Protein AF-X1FD21-F1 (afdb_monomer)

Radius of gyration: 24.42 Å; Cα contacts (8 Å, |Δi|>4): 18; chains: 1; bounding box: 38×31×71 Å

Secondary structure (DSSP, 8-state):
-----------------HHHHHHHHHHHS-------HHHHHHHBPP--SSSSPPPSB-HHHHHHHHHT-

Sequence (69 aa):
MNSRVHPKYKTRYRVTNWAEYDRSLVQRGDLTLWITPAALRTWTLKSPGRRGSPRRYSDIAIETALTLQ

Organism: NCBI:txid412755

Foldseek 3Di:
DDPPDDPPDDDDDDDPCVVVVVVVVCVVLVDDDDDDPVVVVQQADDADPDPDDGDGGDPVVVVVVVVSD

Mean predicted aligned error: 11.69 Å

InterPro domains:
  IPR025668 Transposase DDE domain [PF13737] (26-68)

Structure (mmCIF, N/CA/C/O backbone):
data_AF-X1FD21-F1
#
_entry.id   AF-X1FD21-F1
#
loop_
_atom_site.group_PDB
_atom_site.id
_atom_site.type_symbol
_atom_site.label_atom_id
_atom_site.label_alt_id
_atom_site.label_comp_id
_atom_site.label_asym_id
_atom_site.label_entity_id
_atom_site.label_seq_id
_atom_site.pdbx_PDB_ins_code
_atom_site.Cartn_x
_atom_site.Cartn_y
_atom_site.Cartn_z
_atom_site.occupancy
_atom_site.B_iso_or_equiv
_atom_site.auth_seq_id
_atom_site.auth_comp_id
_atom_site.auth_asym_id
_atom_site.auth_atom_id
_atom_site.pdbx_PDB_model_num
ATOM 1 N N . MET A 1 1 ? 8.394 16.946 52.148 1.00 41.00 1 MET A N 1
ATOM 2 C CA . MET A 1 1 ? 6.996 16.703 51.727 1.00 41.00 1 MET A CA 1
ATOM 3 C C . MET A 1 1 ? 6.941 15.322 51.097 1.00 41.00 1 MET A C 1
ATOM 5 O O . MET A 1 1 ? 7.395 15.162 49.975 1.00 41.00 1 MET A O 1
ATOM 9 N N . ASN A 1 2 ? 6.483 14.312 51.835 1.00 44.59 2 ASN A N 1
ATOM 10 C CA . ASN A 1 2 ? 6.418 12.940 51.327 1.00 44.59 2 ASN A CA 1
ATOM 11 C C . ASN A 1 2 ? 5.072 12.749 50.627 1.00 44.59 2 ASN A C 1
ATOM 13 O O . ASN A 1 2 ? 4.026 12.900 51.264 1.00 44.59 2 ASN A O 1
ATOM 17 N N . SER A 1 3 ? 5.084 12.454 49.327 1.00 55.59 3 SER A N 1
ATOM 18 C CA . SER A 1 3 ? 3.866 12.141 48.584 1.00 55.59 3 SER A CA 1
ATOM 19 C C . SER A 1 3 ? 3.283 10.828 49.119 1.00 55.59 3 SER A C 1
ATOM 21 O O . SER A 1 3 ? 3.805 9.739 48.899 1.00 55.59 3 SER A O 1
ATOM 23 N N . ARG A 1 4 ? 2.183 10.930 49.872 1.00 59.53 4 ARG A N 1
ATOM 24 C CA . ARG A 1 4 ? 1.429 9.800 50.446 1.00 59.53 4 ARG A CA 1
ATOM 25 C C . ARG A 1 4 ? 0.603 9.050 49.389 1.00 59.53 4 ARG A C 1
ATOM 27 O O . ARG A 1 4 ? -0.553 8.720 49.631 1.00 59.53 4 ARG A O 1
ATOM 34 N N . VAL A 1 5 ? 1.152 8.797 48.203 1.00 64.25 5 VAL A N 1
ATOM 35 C CA . VAL A 1 5 ? 0.433 8.067 47.151 1.00 64.25 5 VAL A CA 1
ATOM 36 C C . VAL A 1 5 ? 1.011 6.663 47.048 1.00 64.25 5 VAL A C 1
ATOM 38 O O . VAL A 1 5 ? 1.977 6.415 46.335 1.00 64.25 5 VAL A O 1
ATOM 41 N N . HIS A 1 6 ? 0.399 5.722 47.765 1.00 61.78 6 HIS A N 1
ATOM 42 C CA . HIS A 1 6 ? 0.532 4.311 47.421 1.00 61.78 6 HIS A CA 1
ATOM 43 C C . HIS A 1 6 ? -0.130 4.094 46.052 1.00 61.78 6 HIS A C 1
ATOM 45 O O . HIS A 1 6 ? -1.320 4.396 45.927 1.00 61.78 6 HIS A O 1
ATOM 51 N N . PRO A 1 7 ? 0.540 3.509 45.041 1.00 62.22 7 PRO A N 1
ATOM 52 C CA . PRO A 1 7 ? -0.137 3.076 43.826 1.00 62.22 7 PRO A CA 1
ATOM 53 C C . PRO A 1 7 ? -0.887 1.772 44.140 1.00 62.22 7 PRO A C 1
ATOM 55 O O . PRO A 1 7 ? -0.519 0.697 43.677 1.00 62.22 7 PRO A O 1
ATOM 58 N N . LYS A 1 8 ? -1.899 1.843 45.014 1.00 62.22 8 LYS A N 1
ATOM 59 C CA . LYS A 1 8 ? -2.589 0.659 45.548 1.00 62.22 8 LYS A CA 1
ATOM 60 C C . LYS A 1 8 ? -3.552 0.032 44.535 1.00 62.22 8 LYS A C 1
ATOM 62 O O . LYS A 1 8 ? -3.946 -1.111 44.716 1.00 62.22 8 LYS A O 1
ATOM 67 N N . TYR A 1 9 ? -3.867 0.721 43.437 1.00 65.62 9 TYR A N 1
ATOM 68 C CA . TYR A 1 9 ? -4.762 0.211 42.400 1.00 65.62 9 TYR A CA 1
ATOM 69 C C . TYR A 1 9 ? -4.300 0.698 41.023 1.00 65.62 9 TYR A C 1
ATOM 71 O O . TYR A 1 9 ? -4.587 1.821 40.620 1.00 65.62 9 TYR A O 1
ATOM 79 N N . LYS A 1 10 ? -3.560 -0.138 40.284 1.00 66.75 10 LYS A N 1
ATOM 80 C CA . LYS A 1 10 ? -3.427 0.054 38.834 1.00 66.75 10 LYS A CA 1
ATOM 81 C C . LYS A 1 10 ? -4.683 -0.516 38.184 1.00 66.75 10 LYS A C 1
ATOM 83 O O . LYS A 1 10 ? -4.831 -1.735 38.104 1.00 66.75 10 LYS A O 1
ATOM 88 N N . THR A 1 11 ? -5.582 0.357 37.742 1.00 77.38 11 THR A N 1
ATOM 89 C CA . THR A 1 11 ? -6.738 -0.034 36.929 1.00 77.38 11 THR A CA 1
ATOM 90 C C . THR A 1 11 ? -6.239 -0.781 35.695 1.00 77.38 11 THR A C 1
ATOM 92 O O . THR A 1 11 ? -5.464 -0.243 34.904 1.00 77.38 11 THR A O 1
ATOM 95 N N . ARG A 1 12 ? -6.642 -2.047 35.546 1.00 76.19 12 ARG A N 1
ATOM 96 C CA . ARG A 1 12 ? -6.376 -2.815 34.328 1.00 76.19 12 ARG A CA 1
ATOM 97 C C . ARG A 1 12 ? -7.382 -2.379 33.273 1.00 76.19 12 ARG A C 1
ATOM 99 O O . ARG A 1 12 ? -8.553 -2.736 33.351 1.00 76.19 12 ARG A O 1
ATOM 106 N N . TYR A 1 13 ? -6.920 -1.608 32.300 1.00 79.56 13 TYR A N 1
ATOM 107 C CA . TYR A 1 13 ? -7.718 -1.262 31.132 1.00 79.56 13 TYR A CA 1
ATOM 108 C C . TYR A 1 13 ? -7.723 -2.442 30.161 1.00 79.56 13 TYR A C 1
ATOM 110 O O . TYR A 1 13 ? -6.667 -2.963 29.802 1.00 79.56 13 TYR A O 1
ATOM 118 N N . ARG A 1 14 ? -8.915 -2.874 29.746 1.00 82.62 14 ARG A N 1
ATOM 119 C CA . ARG A 1 14 ? -9.099 -3.877 28.695 1.00 82.62 14 ARG A CA 1
ATOM 120 C C . ARG A 1 14 ? -9.705 -3.180 27.487 1.00 82.62 14 ARG A C 1
ATOM 122 O O . ARG A 1 14 ? -10.802 -2.642 27.579 1.00 82.62 14 ARG A O 1
ATOM 129 N N . VAL A 1 15 ? -8.987 -3.195 26.369 1.00 84.94 15 VAL A N 1
ATOM 130 C CA . VAL A 1 15 ? -9.481 -2.648 25.102 1.00 84.94 15 VAL A CA 1
ATOM 131 C C . VAL A 1 15 ? -10.498 -3.636 24.532 1.00 84.94 15 VAL A C 1
ATOM 133 O O . VAL A 1 15 ? -10.140 -4.748 24.150 1.00 84.94 15 VAL A O 1
ATOM 136 N N . THR A 1 16 ? -11.777 -3.267 24.541 1.00 88.00 16 THR A N 1
ATOM 137 C CA . THR A 1 16 ? -12.884 -4.092 24.024 1.00 88.00 16 THR A CA 1
ATOM 138 C C . THR A 1 16 ? -13.288 -3.708 22.604 1.00 88.00 16 THR A C 1
ATOM 140 O O . THR A 1 16 ? -13.818 -4.539 21.876 1.00 88.00 16 THR A O 1
ATOM 143 N N . ASN A 1 17 ? -12.985 -2.479 22.187 1.00 90.38 17 ASN A N 1
ATOM 144 C CA . ASN A 1 17 ? -13.343 -1.922 20.883 1.00 90.38 17 ASN A CA 1
ATOM 145 C C . ASN A 1 17 ? -12.271 -2.139 19.800 1.00 90.38 17 ASN A C 1
ATOM 147 O O . ASN A 1 17 ? -12.360 -1.535 18.735 1.00 90.38 17 ASN A O 1
ATOM 151 N N . TRP A 1 18 ? -11.258 -2.981 20.043 1.00 91.69 18 TRP A N 1
ATOM 152 C CA . TRP A 1 18 ? -10.127 -3.147 19.119 1.00 91.69 18 TRP A CA 1
ATOM 153 C C . TRP A 1 18 ? -10.572 -3.503 17.697 1.00 91.69 18 TRP A C 1
ATOM 155 O O . TRP A 1 18 ? -10.106 -2.899 16.740 1.00 91.69 18 TRP A O 1
ATOM 165 N N . ALA A 1 19 ? -11.525 -4.429 17.561 1.00 91.12 19 ALA A N 1
ATOM 166 C CA . ALA A 1 19 ? -12.025 -4.850 16.254 1.00 91.12 19 ALA A CA 1
ATOM 167 C C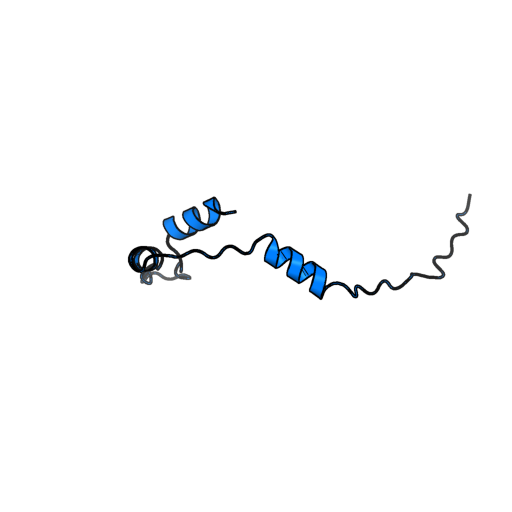 . ALA A 1 19 ? -12.764 -3.729 15.499 1.00 91.12 19 ALA A C 1
ATOM 169 O O . ALA A 1 19 ? -12.723 -3.675 14.275 1.00 91.12 19 ALA A O 1
ATOM 170 N N . GLU A 1 20 ? -13.455 -2.839 16.210 1.00 91.88 20 GLU A N 1
ATOM 171 C CA . GLU A 1 20 ? -14.157 -1.704 15.603 1.00 91.88 20 GLU A CA 1
ATOM 172 C C . GLU A 1 20 ? -13.172 -0.610 15.183 1.00 91.88 20 GLU A C 1
ATOM 174 O O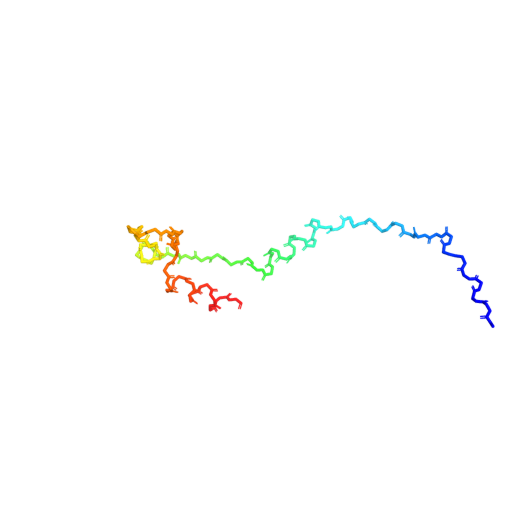 . GLU A 1 20 ? -13.258 -0.078 14.077 1.00 91.88 20 GLU A O 1
ATOM 179 N N . TYR A 1 21 ? -12.183 -0.342 16.036 1.00 89.56 21 TYR A N 1
ATOM 180 C CA . TYR A 1 21 ? -11.085 0.565 15.730 1.00 89.56 21 TYR A CA 1
ATOM 181 C C . TYR A 1 21 ? -10.302 0.101 14.492 1.00 89.56 21 TYR A C 1
ATOM 183 O O . TYR A 1 21 ? -10.109 0.885 13.564 1.00 89.56 21 TYR A O 1
ATOM 191 N N . ASP A 1 22 ? -9.941 -1.181 14.432 1.00 91.25 22 ASP A N 1
ATOM 192 C CA . ASP A 1 22 ? -9.246 -1.805 13.303 1.00 91.25 22 ASP A CA 1
ATOM 193 C C . ASP A 1 22 ? -10.048 -1.707 11.996 1.00 91.25 22 ASP A C 1
ATOM 195 O O . ASP A 1 22 ? -9.539 -1.226 10.987 1.00 91.25 22 ASP A O 1
ATOM 199 N N . ARG A 1 23 ? -11.349 -2.026 12.024 1.00 92.25 23 ARG A N 1
ATOM 200 C CA . ARG A 1 23 ? -12.226 -1.838 10.853 1.00 92.25 23 ARG A CA 1
ATOM 201 C C . ARG A 1 23 ? -12.270 -0.388 10.386 1.00 92.25 23 ARG A C 1
ATOM 203 O O . ARG A 1 23 ? -12.248 -0.143 9.184 1.00 92.25 23 ARG A O 1
ATOM 210 N N . SER A 1 24 ? -12.324 0.570 11.312 1.00 88.94 24 SER A N 1
ATOM 211 C CA . SER A 1 24 ? -12.328 1.991 10.957 1.00 88.94 24 SER A CA 1
ATOM 212 C C . SER A 1 24 ? -10.997 2.447 10.348 1.00 88.94 24 SER A C 1
ATOM 214 O O . SER A 1 24 ? -10.988 3.338 9.504 1.00 88.94 24 SER A O 1
ATOM 216 N N . LEU A 1 25 ? -9.875 1.834 10.744 1.00 89.56 25 LEU A N 1
ATOM 217 C CA . LEU A 1 25 ? -8.567 2.070 10.135 1.00 89.56 25 LEU A CA 1
ATOM 218 C C . LEU A 1 25 ? -8.502 1.490 8.724 1.00 89.56 25 LEU A C 1
ATOM 220 O O . LEU A 1 25 ? -8.076 2.194 7.813 1.00 89.56 25 LEU A O 1
ATOM 224 N N . VAL A 1 26 ? -8.984 0.258 8.533 1.00 88.12 26 VAL A N 1
ATOM 225 C CA . VAL A 1 26 ? -9.092 -0.360 7.204 1.00 88.12 26 VAL A CA 1
ATOM 226 C C . VAL A 1 26 ? -9.945 0.513 6.287 1.00 88.12 26 VAL A C 1
ATOM 228 O O . VAL A 1 26 ? -9.487 0.867 5.213 1.00 88.12 26 VAL A O 1
ATOM 231 N N . GLN A 1 27 ? -11.121 0.964 6.734 1.00 87.88 27 GLN A N 1
ATOM 232 C CA . GLN A 1 27 ? -12.004 1.832 5.941 1.00 87.88 27 GLN A CA 1
ATOM 233 C C . GLN A 1 27 ? -11.368 3.169 5.539 1.00 87.88 27 GLN A C 1
ATOM 235 O O . GLN A 1 27 ? -11.703 3.709 4.490 1.00 87.88 27 GLN A O 1
ATOM 240 N N . ARG A 1 28 ? -10.462 3.725 6.352 1.00 87.75 28 ARG A N 1
ATOM 241 C CA . ARG A 1 28 ? -9.766 4.982 6.022 1.00 87.75 28 ARG A CA 1
ATOM 242 C C . ARG A 1 28 ? -8.722 4.813 4.920 1.00 87.75 28 ARG A C 1
ATOM 244 O O . ARG A 1 28 ? -8.406 5.794 4.259 1.00 87.75 28 ARG A O 1
ATOM 251 N N . GLY A 1 29 ? -8.183 3.606 4.757 1.00 83.06 29 GLY A N 1
ATOM 252 C CA . GLY A 1 29 ? -7.159 3.272 3.764 1.00 83.06 29 GLY A CA 1
ATOM 253 C C . GLY A 1 29 ? -7.623 2.258 2.719 1.00 83.06 29 GLY A C 1
ATOM 254 O O . GLY A 1 29 ? -6.780 1.676 2.040 1.00 83.06 29 GLY A O 1
ATOM 255 N N . ASP A 1 30 ? -8.931 2.004 2.613 1.00 84.94 30 ASP A N 1
ATOM 256 C CA . ASP A 1 30 ? -9.470 1.013 1.684 1.00 84.94 30 ASP A CA 1
ATOM 257 C C . ASP A 1 30 ? -9.463 1.585 0.264 1.00 84.94 30 ASP A C 1
ATOM 259 O O . ASP A 1 30 ? -10.338 2.356 -0.135 1.00 84.94 30 ASP A O 1
ATOM 263 N N . LEU A 1 31 ? -8.421 1.239 -0.490 1.00 83.88 31 LEU A N 1
ATOM 264 C CA . LEU A 1 31 ? -8.227 1.663 -1.868 1.00 83.88 31 LEU A CA 1
ATOM 265 C C . LEU A 1 31 ? -8.179 0.438 -2.780 1.00 83.88 31 LEU A C 1
ATOM 267 O O . LEU A 1 31 ? -7.226 -0.341 -2.765 1.00 83.88 31 LEU A O 1
ATOM 271 N N . THR A 1 32 ? -9.195 0.297 -3.630 1.00 87.75 32 THR A N 1
ATOM 272 C CA . THR A 1 32 ? -9.219 -0.734 -4.674 1.00 87.75 32 THR A CA 1
ATOM 273 C C . THR A 1 32 ? -8.678 -0.161 -5.982 1.00 87.75 32 THR A C 1
ATOM 275 O O . THR A 1 32 ? -9.287 0.723 -6.583 1.00 87.75 32 THR A O 1
ATOM 278 N N . LEU A 1 33 ? -7.538 -0.682 -6.445 1.00 84.81 33 LEU A N 1
ATOM 279 C CA . LEU A 1 33 ? -6.894 -0.271 -7.695 1.00 84.81 33 LEU A CA 1
ATOM 280 C C . LEU A 1 33 ? -7.063 -1.341 -8.772 1.00 84.81 33 LEU A C 1
ATOM 282 O O . LEU A 1 33 ? -6.697 -2.500 -8.579 1.00 84.81 33 LEU A O 1
ATOM 286 N N . TRP A 1 34 ? -7.538 -0.933 -9.946 1.00 91.31 34 TRP A N 1
ATOM 287 C CA . TRP A 1 34 ? -7.534 -1.780 -11.135 1.00 91.31 34 TRP A CA 1
ATOM 288 C C . TRP A 1 34 ? -6.220 -1.591 -11.891 1.00 91.31 34 TRP A C 1
ATOM 290 O O . TRP A 1 34 ? -5.990 -0.557 -12.514 1.00 91.31 34 TRP A O 1
ATOM 300 N N . ILE A 1 35 ? -5.346 -2.595 -11.834 1.00 89.00 35 ILE A N 1
ATOM 301 C CA . ILE A 1 35 ? -4.040 -2.566 -12.501 1.00 89.00 35 ILE A CA 1
ATOM 302 C C . ILE A 1 35 ? -4.129 -3.376 -13.790 1.00 89.00 35 ILE A C 1
ATOM 304 O O . ILE A 1 35 ? -4.577 -4.523 -13.802 1.00 89.00 35 ILE A O 1
ATOM 308 N N . THR A 1 36 ? -3.683 -2.788 -14.897 1.00 92.38 36 THR A N 1
ATOM 309 C CA . THR A 1 36 ? -3.679 -3.488 -16.182 1.00 92.38 36 THR A CA 1
ATOM 310 C C . THR A 1 36 ? -2.660 -4.639 -16.183 1.00 92.38 36 THR A C 1
ATOM 312 O O . THR A 1 36 ? -1.589 -4.530 -15.577 1.00 92.38 36 THR A O 1
ATOM 315 N N . PRO A 1 37 ? -2.909 -5.734 -16.927 1.00 89.69 37 PRO A N 1
ATOM 316 C CA . PRO A 1 37 ? -1.947 -6.834 -17.038 1.00 89.69 37 PRO A CA 1
ATOM 317 C C . PRO A 1 37 ? -0.577 -6.402 -17.582 1.00 89.69 37 PRO A C 1
ATOM 319 O O . PRO A 1 37 ? 0.440 -7.011 -17.255 1.00 89.69 37 PRO A O 1
ATOM 322 N N . ALA A 1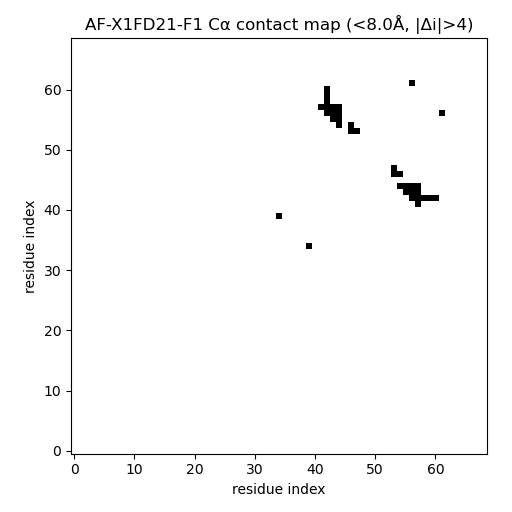 38 ? -0.539 -5.352 -18.409 1.00 89.06 38 ALA A N 1
ATOM 323 C CA . ALA A 1 38 ? 0.699 -4.775 -18.921 1.00 89.06 38 ALA A CA 1
ATOM 324 C C . ALA A 1 38 ? 1.543 -4.145 -17.801 1.00 89.06 38 ALA A C 1
ATOM 326 O O . ALA A 1 38 ? 2.740 -4.411 -17.727 1.00 89.06 38 ALA A O 1
ATOM 327 N N . ALA A 1 39 ? 0.921 -3.387 -16.891 1.00 86.75 39 ALA A N 1
ATOM 328 C CA . ALA A 1 39 ? 1.611 -2.802 -15.743 1.00 86.75 39 ALA A CA 1
ATOM 329 C C . ALA A 1 39 ? 2.185 -3.884 -14.810 1.00 86.75 39 ALA A C 1
ATOM 331 O O . ALA A 1 39 ? 3.353 -3.806 -14.436 1.00 86.75 39 ALA A O 1
ATOM 332 N N . LEU A 1 40 ? 1.429 -4.956 -14.534 1.00 87.94 40 LEU A N 1
ATOM 333 C CA . LEU A 1 40 ? 1.903 -6.079 -13.707 1.00 87.94 40 LEU A CA 1
ATOM 334 C C . LEU A 1 40 ? 3.161 -6.759 -14.272 1.00 87.94 40 LEU A C 1
ATOM 336 O O . LEU A 1 40 ? 4.067 -7.130 -13.519 1.00 87.94 40 LEU A O 1
ATOM 340 N N . ARG A 1 41 ? 3.239 -6.907 -15.601 1.00 87.75 41 ARG A N 1
ATOM 341 C CA . ARG A 1 41 ? 4.419 -7.475 -16.277 1.00 87.75 41 ARG A CA 1
ATOM 342 C C . ARG A 1 41 ? 5.652 -6.593 -16.108 1.00 87.75 41 ARG A C 1
ATOM 344 O O . ARG A 1 41 ? 6.747 -7.125 -15.969 1.00 87.75 41 ARG A O 1
ATOM 351 N N . THR A 1 42 ? 5.471 -5.275 -16.106 1.00 87.06 42 THR A N 1
ATOM 352 C CA . THR A 1 42 ? 6.551 -4.300 -15.906 1.00 87.06 42 THR A CA 1
ATOM 353 C C . THR A 1 42 ? 6.988 -4.220 -14.442 1.00 87.06 42 THR A C 1
ATOM 355 O O . THR A 1 42 ? 8.155 -3.957 -14.167 1.00 87.06 42 THR A 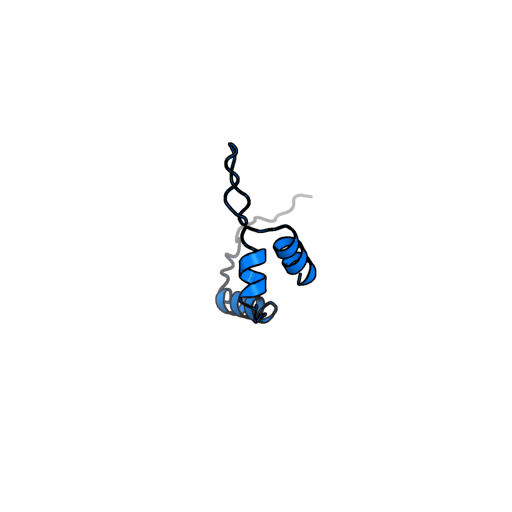O 1
ATOM 358 N N . TRP A 1 43 ? 6.076 -4.479 -13.501 1.00 89.81 43 TRP A N 1
ATOM 359 C CA . TRP A 1 43 ? 6.344 -4.403 -12.062 1.00 89.81 43 TRP A CA 1
ATOM 360 C C . TRP A 1 43 ? 7.192 -5.551 -11.521 1.00 89.81 43 TRP A C 1
ATOM 362 O O . TRP A 1 43 ? 7.895 -5.383 -10.525 1.00 89.81 43 TRP A O 1
ATOM 372 N N . THR A 1 44 ? 7.136 -6.717 -12.164 1.00 84.44 44 THR A N 1
ATOM 373 C CA . THR A 1 44 ? 7.875 -7.903 -11.721 1.00 84.44 44 THR A CA 1
ATOM 374 C C . THR A 1 44 ? 9.263 -7.925 -12.352 1.00 84.44 44 THR A C 1
ATOM 376 O O . THR A 1 44 ? 9.405 -7.982 -13.573 1.00 84.44 44 THR A O 1
ATOM 379 N N . LEU A 1 45 ? 10.309 -7.929 -11.527 1.00 75.12 45 LEU A N 1
ATOM 380 C CA . LEU A 1 45 ? 11.680 -8.053 -12.021 1.00 75.12 45 LEU A CA 1
ATOM 381 C C . LEU A 1 45 ? 12.006 -9.508 -12.374 1.00 75.12 45 LEU A C 1
ATOM 383 O O . LEU A 1 45 ? 11.703 -10.439 -11.626 1.00 75.12 45 LEU A O 1
ATOM 387 N N . LYS A 1 46 ? 12.684 -9.708 -13.510 1.00 74.00 46 LYS A N 1
ATOM 388 C CA . LYS A 1 46 ? 13.305 -11.002 -13.824 1.00 74.00 46 LYS A CA 1
ATOM 389 C C . LYS A 1 46 ? 14.427 -11.262 -12.826 1.00 74.00 46 LYS A C 1
ATOM 391 O O . LYS A 1 46 ? 15.192 -10.350 -12.519 1.00 74.00 46 LYS A O 1
ATOM 396 N N . SER A 1 47 ? 14.529 -12.503 -12.349 1.00 73.81 47 SER A N 1
ATOM 397 C CA . SER A 1 47 ? 15.516 -12.888 -11.338 1.00 73.81 47 SER A CA 1
ATOM 398 C C . SER A 1 47 ? 16.933 -12.501 -11.797 1.00 73.81 47 SER A C 1
ATOM 400 O O . SER A 1 47 ? 17.400 -13.033 -12.810 1.00 73.81 47 SER A O 1
ATOM 402 N N . PRO A 1 48 ? 17.626 -11.564 -11.121 1.00 69.31 48 PRO A N 1
ATOM 403 C CA . PRO A 1 48 ? 19.002 -11.248 -11.449 1.00 69.31 48 PRO A CA 1
ATOM 404 C C . PRO A 1 48 ? 19.854 -12.471 -11.109 1.00 69.31 48 PRO A C 1
ATOM 406 O O . PRO A 1 48 ? 19.927 -12.875 -9.954 1.00 69.31 48 PRO A O 1
ATOM 409 N N . GLY A 1 49 ? 20.528 -13.057 -12.100 1.00 70.88 49 GLY A N 1
ATOM 410 C CA . GLY A 1 49 ? 21.445 -14.195 -11.917 1.00 70.88 49 GLY A CA 1
ATOM 411 C C . GLY A 1 49 ? 22.708 -13.878 -11.096 1.00 70.88 49 GLY A C 1
ATOM 412 O O . GLY A 1 49 ? 23.728 -14.541 -11.251 1.00 70.88 49 GLY A O 1
ATOM 413 N N . ARG A 1 50 ? 22.675 -12.834 -10.261 1.00 75.56 50 ARG A N 1
ATOM 414 C CA . ARG A 1 50 ? 23.747 -12.406 -9.359 1.00 75.56 50 ARG A CA 1
ATOM 415 C C . ARG A 1 50 ? 23.449 -12.889 -7.942 1.00 75.56 50 ARG A C 1
ATOM 417 O O . ARG A 1 50 ? 22.297 -12.970 -7.531 1.00 75.56 50 ARG A O 1
ATOM 424 N N . ARG A 1 51 ? 24.504 -13.165 -7.170 1.00 78.81 51 ARG A N 1
ATOM 425 C CA . ARG A 1 51 ? 24.388 -13.462 -5.734 1.00 78.81 51 ARG A CA 1
ATOM 426 C C . ARG A 1 51 ? 23.732 -12.287 -4.996 1.00 78.81 51 ARG A C 1
ATOM 428 O O . ARG A 1 51 ? 24.179 -11.153 -5.137 1.00 78.81 51 ARG A O 1
ATOM 435 N N . GLY A 1 52 ? 22.715 -12.584 -4.191 1.00 80.44 52 GLY A N 1
ATOM 436 C CA . GLY A 1 52 ? 21.957 -11.614 -3.396 1.00 80.44 52 GLY A CA 1
ATOM 437 C C . GLY A 1 52 ? 20.458 -11.922 -3.405 1.00 80.44 52 GLY A C 1
ATOM 438 O O . GLY A 1 52 ? 20.005 -12.769 -4.173 1.00 80.44 52 GLY A O 1
ATOM 439 N N . SER A 1 53 ? 19.686 -11.246 -2.548 1.00 77.56 53 SER A N 1
ATOM 440 C CA . SER A 1 53 ? 18.222 -11.341 -2.602 1.00 77.56 53 SER A CA 1
ATOM 441 C C . SER A 1 53 ? 17.716 -10.576 -3.831 1.00 77.56 53 SER A C 1
ATOM 443 O O . SER A 1 53 ? 17.988 -9.375 -3.946 1.00 77.56 53 SER A O 1
ATOM 445 N N . PRO A 1 54 ? 17.015 -11.232 -4.768 1.00 75.56 54 PRO A N 1
ATOM 446 C CA . PRO A 1 54 ? 16.499 -10.568 -5.953 1.00 75.56 54 PRO A CA 1
ATOM 447 C C . PRO A 1 54 ? 15.394 -9.578 -5.559 1.00 75.56 54 PRO A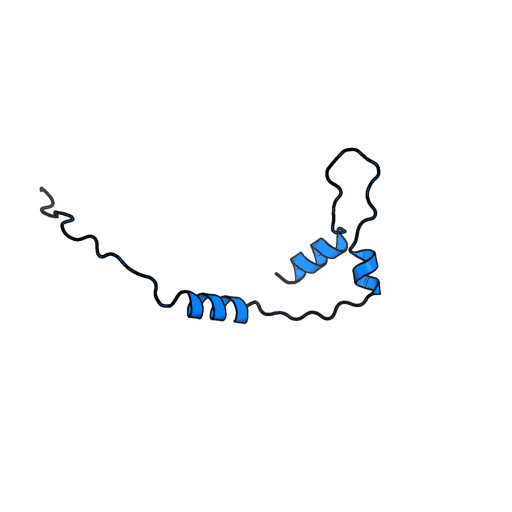 C 1
ATOM 449 O O . PRO A 1 54 ? 14.488 -9.908 -4.789 1.00 75.56 54 PRO A O 1
ATOM 452 N N . ARG A 1 55 ? 15.452 -8.350 -6.093 1.00 79.06 55 ARG A N 1
ATOM 453 C CA . ARG A 1 55 ? 14.354 -7.383 -5.940 1.00 79.06 55 ARG A CA 1
ATOM 454 C C . ARG A 1 55 ? 13.091 -7.970 -6.576 1.00 79.06 55 ARG A C 1
ATOM 456 O O . ARG A 1 55 ? 13.140 -8.439 -7.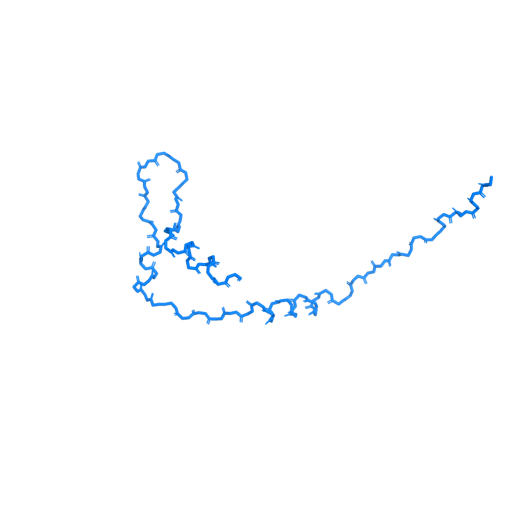708 1.00 79.06 55 ARG A O 1
ATOM 463 N N . ARG A 1 56 ? 11.972 -7.948 -5.846 1.00 84.31 56 ARG A N 1
ATOM 464 C CA . ARG A 1 56 ? 10.680 -8.486 -6.320 1.00 84.31 56 ARG A CA 1
ATOM 465 C C . ARG A 1 56 ? 9.898 -7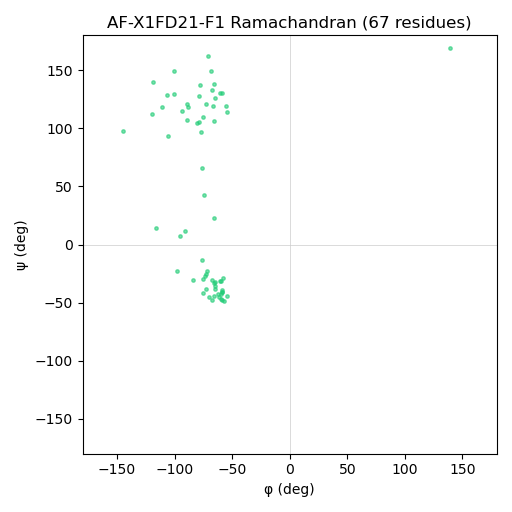.483 -7.169 1.00 84.31 56 ARG A C 1
ATOM 467 O O . ARG A 1 56 ? 9.192 -7.893 -8.083 1.00 84.31 56 ARG A O 1
ATOM 474 N N . TYR A 1 57 ? 10.072 -6.195 -6.884 1.00 87.31 57 TYR A N 1
ATOM 475 C CA . TYR A 1 57 ? 9.353 -5.095 -7.519 1.00 87.31 57 TYR A CA 1
ATOM 476 C C . TYR A 1 57 ? 10.324 -4.160 -8.241 1.00 87.31 57 TYR A C 1
ATOM 478 O O . TYR A 1 57 ? 11.415 -3.889 -7.732 1.00 87.31 57 TYR A O 1
ATOM 486 N N . SER A 1 58 ? 9.934 -3.692 -9.423 1.00 89.06 58 SER A N 1
ATOM 487 C CA . SER A 1 58 ? 10.654 -2.675 -10.189 1.00 89.06 58 SER A CA 1
ATOM 488 C C . SER A 1 58 ? 10.548 -1.297 -9.533 1.00 89.06 58 SER A C 1
ATOM 490 O O . SER A 1 58 ? 9.616 -1.037 -8.771 1.00 89.06 58 SER A O 1
ATOM 492 N N . ASP A 1 59 ? 11.440 -0.378 -9.903 1.00 90.19 59 ASP A N 1
ATOM 493 C CA . ASP A 1 59 ? 11.431 0.989 -9.364 1.00 90.19 59 ASP A CA 1
ATOM 494 C C . ASP A 1 59 ? 10.098 1.703 -9.651 1.00 90.19 59 ASP A C 1
ATOM 496 O O . ASP A 1 59 ? 9.503 2.262 -8.737 1.00 90.19 59 ASP A O 1
ATOM 500 N N . ILE A 1 60 ? 9.527 1.533 -10.853 1.00 89.94 60 ILE A N 1
ATOM 501 C CA . ILE A 1 60 ? 8.211 2.103 -11.197 1.00 89.94 60 ILE A CA 1
ATOM 502 C C . ILE A 1 60 ? 7.068 1.586 -10.306 1.00 89.94 60 ILE A C 1
ATOM 504 O O . ILE A 1 60 ? 6.124 2.318 -10.029 1.00 89.94 60 ILE A O 1
ATOM 508 N N . ALA A 1 61 ? 7.139 0.342 -9.820 1.00 90.75 61 ALA A N 1
ATOM 509 C CA . ALA A 1 61 ? 6.125 -0.203 -8.919 1.00 90.75 61 ALA A CA 1
ATOM 510 C C . ALA A 1 61 ? 6.247 0.426 -7.523 1.00 90.75 61 ALA A C 1
ATOM 512 O O . ALA A 1 61 ? 5.241 0.741 -6.890 1.00 90.75 61 ALA A O 1
ATOM 513 N N . ILE A 1 62 ? 7.485 0.646 -7.070 1.00 90.94 62 ILE A N 1
ATOM 514 C CA . ILE A 1 62 ? 7.790 1.295 -5.793 1.00 90.94 62 ILE A CA 1
ATOM 515 C C . ILE A 1 62 ? 7.371 2.771 -5.834 1.00 90.94 62 ILE A C 1
ATOM 517 O O . ILE A 1 62 ? 6.670 3.221 -4.934 1.00 90.94 62 ILE A O 1
ATOM 521 N N . GLU A 1 63 ? 7.728 3.505 -6.888 1.00 93.31 63 GLU A N 1
ATOM 522 C CA . GLU A 1 63 ? 7.325 4.905 -7.089 1.00 93.31 63 GLU A CA 1
ATOM 523 C C . GLU A 1 63 ? 5.802 5.064 -7.155 1.00 93.31 63 GLU A C 1
ATOM 525 O O . GLU A 1 63 ? 5.241 5.961 -6.523 1.00 93.31 63 GLU A O 1
ATOM 530 N N . THR A 1 64 ? 5.114 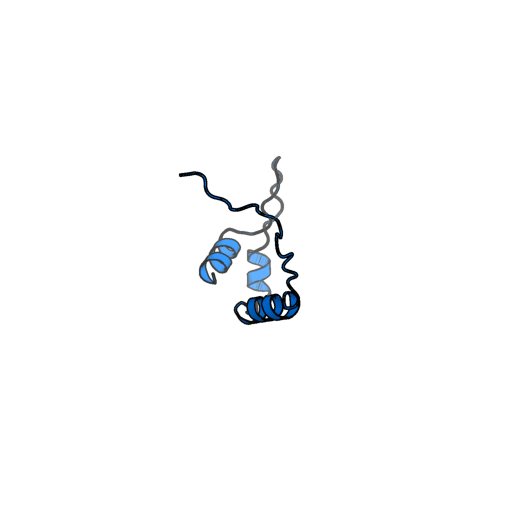4.155 -7.857 1.00 90.81 64 THR A N 1
ATOM 531 C CA . THR A 1 64 ? 3.645 4.164 -7.923 1.00 90.81 64 THR A CA 1
ATOM 532 C C . THR A 1 64 ? 3.037 3.984 -6.530 1.00 90.81 64 THR A C 1
ATOM 534 O O . THR A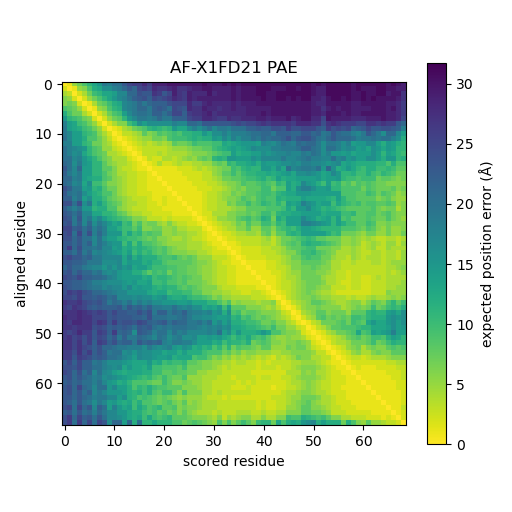 1 64 ? 2.139 4.732 -6.159 1.00 90.81 64 THR A O 1
ATOM 537 N N . ALA A 1 65 ? 3.545 3.041 -5.728 1.00 89.25 65 ALA A N 1
ATOM 538 C CA . ALA A 1 65 ? 3.067 2.831 -4.363 1.00 89.25 65 ALA A CA 1
ATOM 539 C C . ALA A 1 65 ? 3.357 4.030 -3.444 1.00 89.25 65 ALA A C 1
ATOM 541 O O . ALA A 1 65 ? 2.504 4.375 -2.635 1.00 89.25 65 ALA A O 1
ATOM 542 N N . LEU A 1 66 ? 4.523 4.675 -3.588 1.00 90.75 66 LEU A N 1
ATOM 543 C CA . LEU A 1 66 ? 4.904 5.882 -2.839 1.00 90.75 66 LEU A CA 1
ATOM 544 C C . LEU A 1 66 ? 4.018 7.092 -3.173 1.00 90.75 66 LEU A C 1
ATOM 546 O O . LEU A 1 66 ? 3.763 7.926 -2.315 1.00 90.75 66 LEU A O 1
ATOM 550 N N . THR A 1 67 ? 3.531 7.182 -4.410 1.00 90.38 67 THR A N 1
ATOM 551 C CA . THR A 1 67 ? 2.654 8.281 -4.847 1.00 90.38 67 THR A CA 1
ATOM 552 C C . THR A 1 67 ? 1.245 8.181 -4.250 1.00 90.38 67 THR A C 1
ATOM 554 O O . THR A 1 67 ? 0.537 9.180 -4.173 1.00 90.38 67 THR A O 1
ATOM 557 N N . LEU A 1 68 ? 0.826 6.983 -3.836 1.00 84.38 68 LEU A N 1
ATOM 558 C CA . LEU A 1 68 ? -0.516 6.704 -3.313 1.00 84.38 68 LEU A CA 1
ATOM 559 C C . LEU A 1 68 ? -0.603 6.749 -1.773 1.00 84.38 68 LEU A C 1
ATOM 561 O O . LEU A 1 68 ? -1.630 6.347 -1.228 1.00 84.38 68 LEU A O 1
ATOM 565 N N . GLN A 1 69 ? 0.469 7.165 -1.091 1.00 72.88 69 GLN A N 1
ATOM 566 C CA . GLN A 1 69 ? 0.596 7.152 0.376 1.00 72.88 69 GLN A CA 1
ATOM 567 C C . GLN A 1 69 ? -0.130 8.296 1.077 1.00 72.88 69 GLN A C 1
ATOM 569 O O . GLN A 1 69 ? -0.205 9.402 0.498 1.00 72.88 69 GLN A O 1
#

Solvent-accessible surface area (backbone atoms only — not comparable to full-atom values): 4746 Å² total; per-residue (Å²): 136,81,82,88,71,76,86,82,73,80,80,82,83,78,85,80,56,55,70,58,54,51,50,55,52,48,65,74,66,68,75,90,79,91,76,54,73,69,56,57,60,64,24,47,47,76,78,59,97,56,94,71,86,64,65,67,61,27,70,70,46,53,52,54,56,63,72,72,107

pLDDT: mean 81.4, std 11.56, range [41.0, 93.31]